Protein AF-A0A0F7QGP7-F1 (afdb_monomer)

Foldseek 3Di:
DVLVPPDDVPDPDDPPPPPVVVVVVVVVVVDQQLLCLLPPPQVVHDPLCVVVSLVLLLLLLLLLVVVVVPVPDDDDPLVCSNVPCVSVVGSSVSSVSSVVCVVPDDPVSVVVSCVSCVPPPCVVCVVVSDPPPVDPDPDDDPQAWDWDADPVGNVDIDIDHRDDDPPDD

Radius of gyration: 26.66 Å; Cα contacts (8 Å, |Δi|>4): 113; chains: 1; bounding box: 70×58×60 Å

Structure (mmCIF, N/CA/C/O backbone):
data_AF-A0A0F7QGP7-F1
#
_entry.id   AF-A0A0F7QGP7-F1
#
loop_
_atom_site.group_PDB
_atom_site.id
_atom_site.type_symbol
_atom_site.label_atom_id
_atom_site.label_alt_id
_atom_site.label_comp_id
_atom_site.label_asym_id
_atom_site.label_entity_id
_atom_site.label_seq_id
_atom_site.pdbx_PDB_ins_code
_atom_site.Cartn_x
_atom_site.Cartn_y
_atom_site.Cartn_z
_atom_site.occupancy
_atom_site.B_iso_or_equiv
_atom_site.auth_seq_id
_atom_site.auth_comp_id
_atom_site.auth_asym_id
_atom_site.auth_atom_id
_atom_site.pdbx_PDB_model_num
ATOM 1 N N . GLN A 1 1 ? -8.821 0.503 -25.233 1.00 53.31 1 GLN A N 1
ATOM 2 C CA . GLN A 1 1 ? -9.400 -0.781 -24.775 1.00 53.31 1 GLN A CA 1
ATOM 3 C C . GLN A 1 1 ? -9.643 -1.711 -25.966 1.00 53.31 1 GLN A C 1
ATOM 5 O O . GLN A 1 1 ? -10.784 -1.972 -26.317 1.00 53.31 1 GLN A O 1
ATOM 10 N N . ARG A 1 2 ? -8.579 -2.188 -26.624 1.00 57.19 2 ARG A N 1
ATOM 11 C CA . ARG A 1 2 ? -8.707 -3.121 -27.760 1.00 57.19 2 ARG A CA 1
ATOM 12 C C . ARG A 1 2 ? -8.586 -4.579 -27.298 1.00 57.19 2 ARG A C 1
ATOM 14 O O . ARG A 1 2 ? -9.354 -5.410 -27.751 1.00 57.19 2 ARG A O 1
ATOM 21 N N . LEU A 1 3 ? -7.728 -4.838 -26.306 1.00 57.22 3 LEU A N 1
ATOM 22 C CA . LEU A 1 3 ? -7.443 -6.176 -25.768 1.00 57.22 3 LEU A CA 1
ATOM 23 C C . LEU A 1 3 ? -8.621 -6.845 -25.035 1.00 57.22 3 LEU A C 1
ATOM 25 O O . LEU A 1 3 ? -8.788 -8.056 -25.127 1.00 57.22 3 LEU A O 1
ATOM 29 N N . LEU A 1 4 ? -9.483 -6.073 -24.359 1.00 58.69 4 LEU A N 1
ATOM 30 C CA . LEU A 1 4 ? -10.668 -6.615 -23.667 1.00 58.69 4 LEU A CA 1
ATOM 31 C C . LEU A 1 4 ? -11.748 -7.138 -24.631 1.00 58.69 4 LEU A C 1
ATOM 33 O O . LEU A 1 4 ? -12.603 -7.914 -24.219 1.00 58.69 4 LEU A O 1
ATOM 37 N N . ALA A 1 5 ? -11.716 -6.713 -25.897 1.00 64.44 5 ALA A N 1
ATOM 38 C CA . ALA A 1 5 ? -12.677 -7.112 -26.923 1.00 64.44 5 ALA A CA 1
ATOM 39 C C . ALA A 1 5 ? -12.167 -8.262 -27.812 1.00 64.44 5 ALA A C 1
ATOM 41 O O . ALA A 1 5 ? -12.889 -8.712 -28.697 1.00 64.44 5 ALA A O 1
ATOM 42 N N . THR A 1 6 ? -10.929 -8.721 -27.604 1.00 67.31 6 THR A N 1
ATOM 43 C CA . THR A 1 6 ? -10.290 -9.738 -28.452 1.00 67.31 6 THR A CA 1
ATOM 44 C C . THR A 1 6 ? -10.703 -11.164 -28.073 1.00 67.31 6 THR A C 1
ATOM 46 O O . THR A 1 6 ? -10.565 -12.073 -28.890 1.00 67.31 6 THR A O 1
ATOM 49 N N . ASN A 1 7 ? -11.227 -11.386 -26.860 1.00 67.31 7 ASN A N 1
ATOM 50 C CA . ASN A 1 7 ? -11.693 -12.714 -26.458 1.00 67.31 7 ASN A CA 1
ATOM 51 C C . ASN A 1 7 ? -13.061 -13.034 -27.085 1.00 67.31 7 ASN A C 1
ATOM 53 O O . ASN A 1 7 ? -13.907 -12.155 -27.270 1.00 67.31 7 ASN A O 1
ATOM 57 N N . ARG A 1 8 ? -13.291 -14.312 -27.397 1.00 72.00 8 ARG A N 1
ATOM 58 C CA . ARG A 1 8 ? -14.596 -14.792 -27.854 1.00 72.00 8 ARG A CA 1
ATOM 59 C C . ARG A 1 8 ? -15.624 -14.592 -26.731 1.00 72.00 8 ARG A C 1
ATOM 61 O O . ARG A 1 8 ? -15.294 -14.800 -25.561 1.00 72.00 8 ARG A O 1
ATOM 68 N N . PRO A 1 9 ? -16.880 -14.241 -27.050 1.00 73.06 9 PRO A N 1
ATOM 69 C CA . PRO A 1 9 ? -17.942 -14.188 -26.050 1.00 73.06 9 PRO A CA 1
ATOM 70 C C . PRO A 1 9 ? -18.030 -15.517 -25.282 1.00 73.06 9 PRO A C 1
ATOM 72 O O . PRO A 1 9 ? -18.176 -16.571 -25.897 1.00 73.06 9 PRO A O 1
ATOM 75 N N . GLY A 1 10 ? -17.919 -15.472 -23.951 1.00 74.81 10 GLY A N 1
ATOM 76 C CA . GLY A 1 10 ? -17.936 -16.664 -23.089 1.00 74.81 10 GLY A CA 1
ATOM 77 C C . GLY A 1 10 ? -16.572 -17.326 -22.836 1.00 74.81 10 GLY A C 1
ATOM 78 O O . GLY A 1 10 ? -16.512 -18.293 -22.080 1.00 74.81 10 GLY A O 1
ATOM 79 N N . GLY A 1 11 ? -15.482 -16.809 -23.411 1.00 67.31 11 GLY A N 1
ATOM 80 C CA . GLY A 1 11 ? -14.113 -17.232 -23.108 1.00 67.31 11 GLY A CA 1
ATOM 81 C C . GLY A 1 11 ? -13.508 -16.428 -21.954 1.00 67.31 11 GLY A C 1
ATOM 82 O O . GLY A 1 11 ? -13.434 -15.203 -22.017 1.00 67.31 11 GLY A O 1
ATOM 83 N N . LEU A 1 12 ? -13.073 -17.116 -20.893 1.00 63.31 12 LE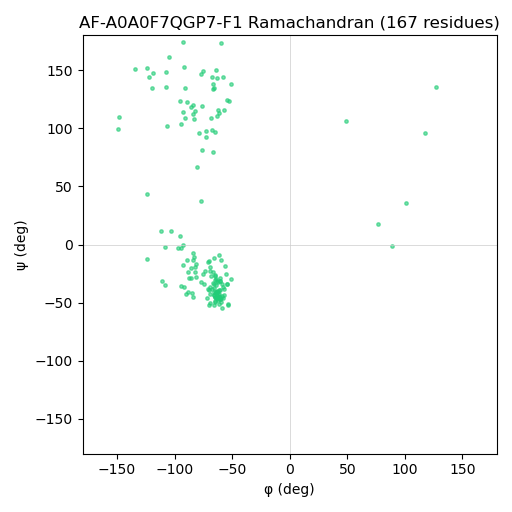U A N 1
ATOM 84 C CA . LEU A 1 12 ? -12.351 -16.515 -19.756 1.00 63.31 12 LEU A CA 1
ATOM 85 C C . LEU A 1 12 ? -10.837 -16.445 -19.988 1.00 63.31 12 LEU A C 1
ATOM 87 O O . LEU A 1 12 ? -10.172 -15.553 -19.465 1.00 63.31 12 LEU A O 1
ATOM 91 N N . PHE A 1 13 ? -10.300 -17.373 -20.778 1.00 64.69 13 PHE A N 1
ATOM 92 C CA . PHE A 1 13 ? -8.875 -17.490 -21.069 1.00 64.69 13 PHE A CA 1
ATOM 93 C C . PHE A 1 13 ? -8.640 -17.322 -22.565 1.00 64.69 13 PHE A C 1
ATOM 95 O O . PHE A 1 13 ? -9.499 -17.670 -23.375 1.00 64.69 13 PHE A O 1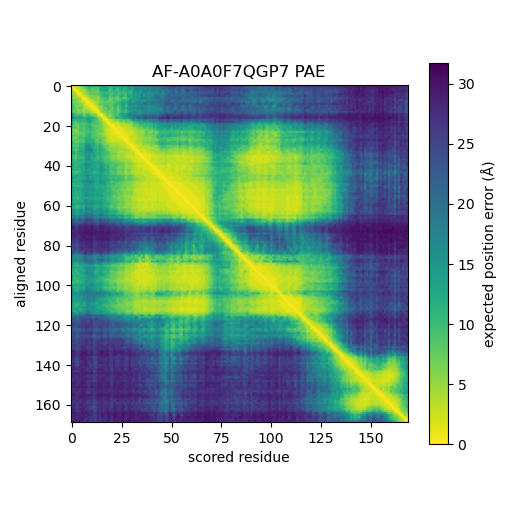
ATOM 102 N N . PHE A 1 14 ? -7.495 -16.757 -22.928 1.00 66.06 14 PHE A N 1
ATOM 103 C CA . PHE A 1 14 ? -7.087 -16.657 -24.320 1.00 66.06 14 PHE A CA 1
ATOM 104 C C . PHE A 1 14 ? -6.406 -17.969 -24.734 1.00 66.06 14 PHE A C 1
ATOM 106 O O . PHE A 1 14 ? -5.425 -18.386 -24.118 1.00 66.06 14 PHE A O 1
ATOM 113 N N . GLU A 1 15 ? -6.945 -18.658 -25.739 1.00 61.06 15 GLU A N 1
ATOM 114 C CA . GLU A 1 15 ? -6.361 -19.900 -26.255 1.00 61.06 15 GLU A CA 1
ATOM 115 C C . GLU A 1 15 ? -5.256 -19.582 -27.281 1.00 61.06 15 GLU A C 1
ATOM 117 O O . GLU A 1 15 ? -5.549 -19.102 -28.374 1.00 61.06 15 GLU A O 1
ATOM 122 N N . GLY A 1 16 ? -3.993 -19.885 -26.938 1.00 64.19 16 GLY A N 1
ATOM 123 C CA . GLY A 1 16 ? -2.858 -19.917 -27.883 1.00 64.19 16 GLY A CA 1
ATOM 124 C C . GLY A 1 16 ? -1.916 -18.702 -27.901 1.00 64.19 16 GLY A C 1
ATOM 125 O O . GLY A 1 16 ? -1.442 -18.331 -28.971 1.00 64.19 16 GLY A O 1
ATOM 126 N N . ASP A 1 17 ? -1.643 -18.070 -26.754 1.00 62.09 17 ASP A N 1
ATOM 127 C CA . ASP A 1 17 ? -1.470 -16.617 -26.747 1.00 62.09 17 ASP A CA 1
ATOM 128 C C . ASP A 1 17 ? -0.158 -16.026 -26.191 1.00 62.09 17 ASP A C 1
ATOM 130 O O . ASP A 1 17 ? -0.162 -15.028 -25.472 1.00 62.09 17 ASP A O 1
ATOM 134 N N . GLU A 1 18 ? 1.004 -16.593 -26.528 1.00 62.84 18 GLU A N 1
ATOM 135 C CA . GLU A 1 18 ? 2.286 -15.946 -26.175 1.00 62.84 18 GLU A CA 1
ATOM 136 C C . GLU A 1 18 ? 2.425 -14.546 -26.815 1.00 62.84 18 GLU A C 1
ATOM 138 O O . GLU A 1 18 ? 3.009 -13.635 -26.223 1.00 62.84 18 GLU A O 1
ATOM 143 N N . GLY A 1 19 ? 1.828 -14.351 -27.998 1.00 69.94 19 GLY A N 1
ATOM 144 C CA . GLY A 1 19 ? 1.827 -13.089 -28.738 1.00 69.94 19 GLY A CA 1
ATOM 145 C C . GLY A 1 19 ? 0.998 -11.976 -28.087 1.00 69.94 19 GLY A C 1
ATOM 146 O O . GLY A 1 19 ? 1.529 -10.877 -27.899 1.00 69.94 19 GLY A O 1
ATOM 147 N N . LEU A 1 20 ? -0.266 -12.223 -27.701 1.00 72.25 20 LEU A N 1
ATOM 148 C CA . LEU A 1 20 ? -1.058 -11.184 -27.025 1.00 72.25 20 LEU A CA 1
ATOM 149 C C . LEU A 1 20 ? -0.621 -11.008 -25.571 1.00 72.25 20 LEU A C 1
ATOM 151 O O . LEU A 1 20 ? -0.764 -9.903 -25.058 1.00 72.25 20 LEU A O 1
ATOM 155 N N . ILE A 1 21 ? -0.034 -12.015 -24.907 1.00 73.19 21 ILE A N 1
ATOM 156 C CA . ILE A 1 21 ? 0.605 -11.805 -23.596 1.00 73.19 21 ILE A CA 1
ATOM 157 C C . ILE A 1 21 ? 1.757 -10.802 -23.735 1.00 73.19 21 ILE A C 1
ATOM 159 O O . ILE A 1 21 ? 1.849 -9.867 -22.940 1.00 73.19 21 ILE A O 1
ATOM 163 N N . ALA A 1 22 ? 2.608 -10.935 -24.757 1.00 76.69 22 ALA A N 1
ATOM 164 C CA . ALA A 1 22 ? 3.683 -9.976 -25.011 1.00 76.69 22 ALA A CA 1
ATOM 165 C C . ALA A 1 22 ? 3.148 -8.576 -25.371 1.00 76.69 22 ALA A C 1
ATOM 167 O O . ALA A 1 22 ? 3.673 -7.572 -24.883 1.00 76.69 22 ALA A O 1
ATOM 168 N N . GLU A 1 23 ? 2.085 -8.489 -26.176 1.00 77.56 23 GLU A N 1
ATOM 169 C CA . GLU A 1 23 ? 1.437 -7.213 -26.509 1.00 77.56 23 GLU A CA 1
ATOM 170 C C . GLU A 1 23 ? 0.777 -6.563 -25.281 1.00 77.56 23 GLU A C 1
ATOM 172 O O . GLU A 1 23 ? 0.941 -5.361 -25.061 1.00 77.56 23 GLU A O 1
ATOM 177 N N . PHE A 1 24 ? 0.119 -7.358 -24.435 1.00 78.62 24 PHE A N 1
ATOM 178 C CA . PHE A 1 24 ? -0.467 -6.930 -23.166 1.00 78.62 24 PHE A CA 1
ATOM 179 C C . PHE A 1 24 ? 0.599 -6.441 -22.189 1.00 78.62 24 PHE A C 1
ATOM 181 O O . PHE A 1 24 ? 0.444 -5.371 -21.605 1.00 78.62 24 PHE A O 1
ATOM 188 N N . LEU A 1 25 ? 1.704 -7.177 -22.033 1.00 79.38 25 LEU A N 1
ATOM 189 C CA . LEU A 1 25 ? 2.833 -6.747 -21.206 1.00 79.38 25 LEU A CA 1
ATOM 190 C C . LEU A 1 25 ? 3.429 -5.438 -21.734 1.00 79.38 25 LEU A C 1
ATOM 192 O O . LEU A 1 25 ? 3.747 -4.548 -20.944 1.00 79.38 25 LEU A O 1
ATOM 196 N N . ARG A 1 26 ? 3.517 -5.276 -23.059 1.00 80.25 26 ARG A N 1
ATOM 197 C CA . ARG A 1 26 ? 3.978 -4.030 -23.683 1.00 80.25 26 ARG A CA 1
ATOM 198 C C . ARG A 1 26 ? 3.028 -2.865 -23.394 1.00 80.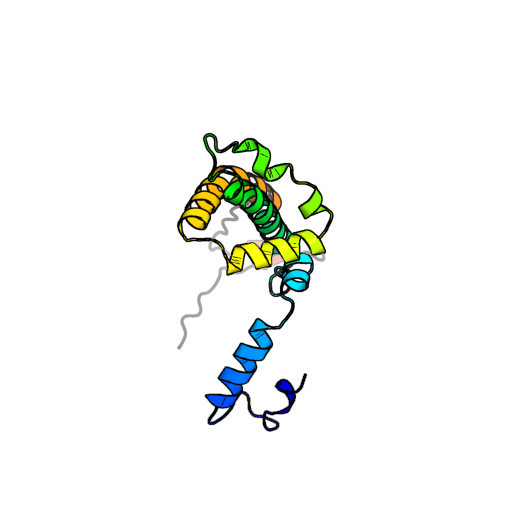25 26 ARG A C 1
ATOM 200 O O . ARG A 1 26 ? 3.496 -1.803 -22.993 1.00 80.25 26 ARG A O 1
ATOM 207 N N . GLU A 1 27 ? 1.716 -3.060 -23.539 1.00 79.25 27 GLU A N 1
ATOM 208 C CA . GLU A 1 27 ? 0.708 -2.035 -23.219 1.00 79.25 27 GLU A CA 1
ATOM 209 C C . GLU A 1 27 ? 0.712 -1.706 -21.712 1.00 79.25 27 GLU A C 1
ATOM 211 O O . GLU A 1 27 ? 0.704 -0.533 -21.331 1.00 79.25 27 GLU A O 1
ATOM 216 N N . TYR A 1 28 ? 0.847 -2.718 -20.849 1.00 78.62 28 TYR A N 1
ATOM 217 C CA . TYR A 1 28 ? 0.942 -2.569 -19.394 1.00 78.62 28 TYR A CA 1
ATOM 218 C C . TYR A 1 28 ? 2.164 -1.750 -18.953 1.00 78.62 28 TYR A C 1
ATOM 220 O O . TYR A 1 28 ? 2.069 -0.944 -18.025 1.00 78.62 28 TYR A O 1
ATOM 228 N N . VAL A 1 29 ? 3.316 -1.926 -19.609 1.00 76.56 29 VAL A N 1
ATOM 229 C CA . VAL A 1 29 ? 4.523 -1.131 -19.327 1.00 76.56 29 VAL A CA 1
ATOM 230 C C . VAL A 1 29 ? 4.318 0.342 -19.690 1.00 76.56 29 VAL A C 1
ATOM 232 O O . VAL A 1 29 ? 4.828 1.202 -18.980 1.00 76.56 29 VAL A O 1
ATOM 235 N N . THR A 1 30 ? 3.539 0.638 -20.736 1.00 78.38 30 THR A N 1
ATOM 236 C CA . THR A 1 30 ? 3.249 2.018 -21.175 1.00 78.38 30 THR A CA 1
ATOM 237 C C . THR A 1 30 ? 2.110 2.701 -20.418 1.00 78.38 30 THR A C 1
ATOM 239 O O . THR A 1 30 ? 1.898 3.904 -20.579 1.00 78.38 30 THR A O 1
ATOM 242 N N . LEU A 1 31 ? 1.354 1.955 -19.609 1.00 80.88 31 LEU A N 1
ATOM 243 C CA . LEU A 1 31 ? 0.254 2.507 -18.831 1.00 80.88 31 LEU A CA 1
ATOM 244 C C . LEU A 1 31 ? 0.801 3.462 -17.765 1.00 80.88 31 LEU A C 1
ATOM 246 O O . LEU A 1 31 ? 1.734 3.119 -17.050 1.00 80.88 31 LEU A O 1
ATOM 250 N N . HIS A 1 32 ? 0.193 4.638 -17.619 1.00 78.81 32 HIS A N 1
ATOM 251 C CA . HIS A 1 32 ? 0.600 5.605 -16.604 1.00 78.81 32 HIS A CA 1
ATOM 252 C C . HIS A 1 32 ? 0.167 5.135 -15.204 1.00 78.81 32 HIS A C 1
ATOM 254 O O . HIS A 1 32 ? -0.988 5.317 -14.802 1.00 78.81 32 HIS A O 1
ATOM 260 N N . LYS A 1 33 ? 1.083 4.508 -14.457 1.00 83.94 33 LYS A N 1
ATOM 261 C CA . LYS A 1 33 ? 0.774 3.877 -13.161 1.00 83.94 33 LYS A CA 1
ATOM 262 C C . LYS A 1 33 ? 0.760 4.895 -12.025 1.00 83.94 33 LYS A C 1
ATOM 264 O O . LYS A 1 33 ? 0.065 4.682 -11.031 1.00 83.94 33 LYS A O 1
ATOM 269 N N . GLY A 1 34 ? 1.452 6.024 -12.188 1.00 82.88 34 GLY A N 1
ATOM 270 C CA . GLY A 1 34 ? 1.520 7.084 -11.188 1.00 82.88 34 GLY A CA 1
ATOM 271 C C . GLY A 1 34 ? 0.147 7.579 -10.732 1.00 82.88 34 GLY A C 1
ATOM 272 O O . GLY A 1 34 ? -0.150 7.536 -9.545 1.00 82.88 34 GLY A O 1
ATOM 273 N N . CYS A 1 35 ? -0.750 7.932 -11.656 1.00 83.06 35 CYS A N 1
ATOM 274 C CA . CYS A 1 35 ? -2.111 8.389 -11.313 1.00 83.06 35 CYS A CA 1
ATOM 275 C C . CYS A 1 35 ? -2.884 7.344 -10.477 1.00 83.06 35 CYS A C 1
ATOM 277 O O . CYS A 1 35 ? -3.565 7.676 -9.500 1.00 83.06 35 CYS A O 1
ATOM 279 N N . PHE A 1 36 ? -2.711 6.058 -10.803 1.00 86.44 36 PHE A N 1
ATOM 280 C CA . PHE A 1 36 ? -3.328 4.961 -10.065 1.00 86.44 36 PHE A CA 1
ATOM 281 C C . PHE A 1 36 ? -2.790 4.853 -8.630 1.00 86.44 36 PHE A C 1
ATOM 283 O O . PHE A 1 36 ? -3.578 4.860 -7.682 1.00 86.44 36 PHE A O 1
ATOM 290 N N . TYR A 1 37 ? -1.467 4.806 -8.446 1.00 87.06 37 TYR A N 1
ATOM 291 C CA . TYR A 1 37 ? -0.851 4.735 -7.113 1.00 87.06 37 TYR A CA 1
ATOM 292 C C . TYR A 1 37 ? -1.017 6.035 -6.310 1.00 87.06 37 TYR A C 1
ATOM 294 O O . TYR A 1 37 ? -1.011 6.023 -5.079 1.00 87.06 37 TYR A O 1
ATOM 302 N N . GLY A 1 38 ? -1.237 7.149 -7.004 1.00 86.12 38 GLY A N 1
ATOM 303 C CA . GLY A 1 38 ? -1.549 8.446 -6.432 1.00 86.12 38 GLY A CA 1
ATOM 304 C C . GLY A 1 38 ? -2.941 8.512 -5.815 1.00 86.12 38 GLY A C 1
ATOM 305 O O . GLY A 1 38 ? -3.076 8.904 -4.658 1.00 86.12 38 GLY A O 1
ATOM 306 N N . ARG A 1 39 ? -3.989 8.125 -6.552 1.00 86.19 39 ARG A N 1
ATOM 307 C CA . ARG A 1 39 ? -5.393 8.334 -6.131 1.00 86.19 39 ARG A CA 1
ATOM 308 C C . ARG A 1 39 ? -6.132 7.067 -5.719 1.00 86.19 39 ARG A C 1
ATOM 310 O O . ARG A 1 39 ? -6.984 7.113 -4.835 1.00 86.19 39 ARG A O 1
ATOM 317 N N . CYS A 1 40 ? -5.837 5.951 -6.374 1.00 86.12 40 CYS A N 1
ATOM 318 C CA . CYS A 1 40 ? -6.646 4.731 -6.330 1.00 86.12 40 CYS A CA 1
ATOM 319 C C . CYS A 1 40 ? -5.955 3.573 -5.608 1.00 86.12 40 CYS A C 1
ATOM 321 O O . CYS A 1 40 ? -6.429 2.435 -5.667 1.00 86.12 40 CYS A O 1
ATOM 323 N N . LEU A 1 41 ? -4.848 3.837 -4.915 1.00 86.81 41 LEU A N 1
ATOM 324 C CA . LEU A 1 41 ? -4.141 2.807 -4.176 1.00 86.81 41 LEU A CA 1
ATOM 325 C C . LEU A 1 41 ? -5.081 2.086 -3.199 1.00 86.81 41 LEU A C 1
ATOM 327 O O . LEU A 1 41 ? -5.721 2.694 -2.341 1.00 86.81 41 LEU A O 1
ATOM 331 N N . GLY A 1 42 ? -5.140 0.763 -3.341 1.00 85.25 42 GLY A N 1
ATOM 332 C CA . GLY A 1 42 ? -5.941 -0.096 -2.481 1.00 85.25 42 GLY A CA 1
ATOM 333 C C . GLY A 1 42 ? -7.444 -0.082 -2.767 1.00 85.25 42 GLY A C 1
ATOM 334 O O . GLY A 1 42 ? -8.214 -0.520 -1.915 1.00 85.25 42 GLY A O 1
ATOM 335 N N . PHE A 1 43 ? -7.882 0.381 -3.948 1.00 87.69 43 PHE A N 1
ATOM 336 C CA . PHE A 1 43 ? -9.301 0.363 -4.342 1.00 87.69 43 PHE A CA 1
ATOM 337 C C . PHE A 1 43 ? -9.936 -1.035 -4.246 1.00 87.69 43 PHE A C 1
ATOM 339 O O . PHE A 1 43 ? -11.105 -1.145 -3.882 1.00 87.69 43 PHE A O 1
ATOM 346 N N . GLN A 1 44 ? -9.146 -2.077 -4.525 1.00 87.00 44 GLN A N 1
ATOM 347 C CA . GLN A 1 44 ? -9.543 -3.486 -4.485 1.00 87.00 44 GLN A CA 1
ATOM 348 C C . GLN A 1 44 ? -9.797 -4.024 -3.070 1.00 87.00 44 GLN A C 1
ATOM 350 O O . GLN A 1 44 ? -10.351 -5.107 -2.917 1.00 87.00 44 GLN A O 1
ATOM 355 N N . PHE A 1 45 ? -9.375 -3.293 -2.036 1.00 85.31 45 PHE A N 1
ATOM 356 C CA . PHE A 1 45 ? -9.526 -3.707 -0.649 1.00 85.31 45 PHE A CA 1
ATOM 357 C C . PHE A 1 45 ? -10.640 -2.935 0.066 1.00 85.31 45 PHE A C 1
ATOM 359 O O . PHE A 1 45 ? -11.048 -1.838 -0.341 1.00 85.31 45 PHE A O 1
ATOM 366 N N . THR A 1 46 ? -11.090 -3.502 1.188 1.00 83.94 46 THR A N 1
ATOM 367 C CA . THR A 1 46 ? -12.060 -2.890 2.101 1.00 83.94 46 THR A CA 1
ATOM 368 C C . THR A 1 46 ? -11.625 -1.470 2.485 1.00 83.94 46 THR A C 1
ATOM 370 O O . THR A 1 46 ? -10.450 -1.261 2.792 1.00 83.94 46 THR A O 1
ATOM 373 N N . PRO A 1 47 ? -12.535 -0.480 2.546 1.00 82.56 47 PRO A N 1
ATOM 374 C CA . PRO A 1 47 ? -12.179 0.904 2.870 1.00 82.56 47 PRO A CA 1
ATOM 375 C C . PRO A 1 47 ? -11.330 1.079 4.139 1.00 82.56 47 PRO A C 1
ATOM 377 O O . PRO A 1 47 ? -10.491 1.973 4.182 1.00 82.56 47 PRO A O 1
ATOM 380 N N . ALA A 1 48 ? -11.483 0.190 5.126 1.00 80.12 48 ALA A N 1
ATOM 381 C CA . ALA A 1 48 ? -10.740 0.207 6.386 1.00 80.12 48 ALA A CA 1
ATOM 382 C C . ALA A 1 48 ? -9.209 0.082 6.236 1.00 80.12 48 ALA A C 1
ATOM 384 O O . ALA A 1 48 ? -8.483 0.628 7.062 1.00 80.12 48 ALA A O 1
ATOM 385 N N . ILE A 1 49 ? -8.697 -0.589 5.194 1.00 81.94 49 ILE A N 1
ATOM 386 C CA . ILE A 1 49 ? -7.241 -0.734 4.988 1.00 81.94 49 ILE A CA 1
ATOM 387 C C . ILE A 1 49 ? -6.638 0.411 4.163 1.00 81.94 49 ILE A C 1
ATOM 389 O O . ILE A 1 49 ? -5.420 0.569 4.100 1.00 81.94 49 ILE A O 1
ATOM 393 N N . ARG A 1 50 ? -7.465 1.236 3.512 1.00 84.62 50 ARG A N 1
ATOM 394 C CA . ARG A 1 50 ? -6.978 2.306 2.628 1.00 84.62 50 ARG A CA 1
ATOM 395 C C . ARG A 1 50 ? -6.113 3.341 3.359 1.00 84.62 50 ARG A C 1
ATOM 397 O O . ARG A 1 50 ? -5.058 3.659 2.814 1.00 84.62 50 ARG A O 1
ATOM 404 N N . PRO A 1 51 ? -6.461 3.810 4.577 1.00 81.06 51 PRO A N 1
ATOM 405 C CA . PRO A 1 51 ? -5.593 4.711 5.337 1.00 81.06 51 PRO A CA 1
ATOM 406 C C . PRO A 1 51 ? -4.212 4.102 5.606 1.00 81.06 51 PRO A C 1
ATOM 408 O O . PRO A 1 51 ? -3.203 4.793 5.517 1.00 81.06 51 PRO A O 1
ATOM 411 N N . PHE A 1 52 ? -4.154 2.790 5.851 1.00 80.38 52 PHE A N 1
ATOM 412 C CA . PHE A 1 52 ? -2.898 2.078 6.069 1.00 80.38 52 PHE A CA 1
ATOM 413 C C . PHE A 1 52 ? -2.003 2.066 4.831 1.00 80.38 52 PHE A C 1
ATOM 415 O O . PHE A 1 52 ? -0.834 2.449 4.893 1.00 80.38 52 PHE A O 1
ATOM 422 N N . LEU A 1 53 ? -2.573 1.709 3.682 1.00 84.69 53 LEU A N 1
ATOM 423 C CA . LEU A 1 53 ? -1.847 1.707 2.412 1.00 84.69 53 LEU A CA 1
ATOM 424 C C . LEU A 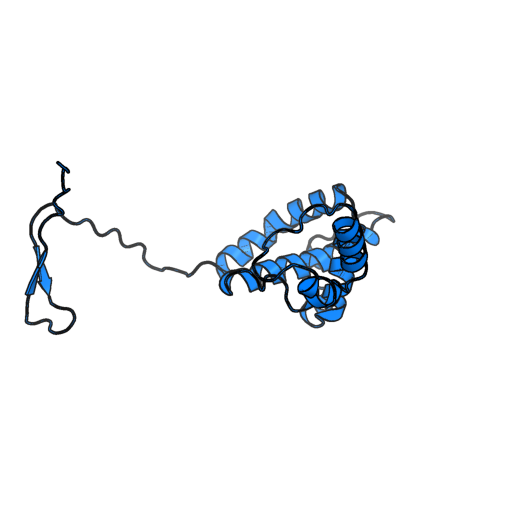1 53 ? -1.395 3.117 2.003 1.00 84.69 53 LEU A C 1
ATOM 426 O O . LEU A 1 53 ? -0.304 3.283 1.451 1.00 84.69 53 LEU A O 1
ATOM 430 N N . GLN A 1 54 ? -2.201 4.139 2.304 1.00 83.62 54 GLN A N 1
ATOM 431 C CA . GLN A 1 54 ? -1.836 5.536 2.071 1.00 83.62 54 GLN A CA 1
ATOM 432 C C . GLN A 1 54 ? -0.645 5.962 2.927 1.00 83.62 54 GLN A C 1
ATOM 434 O O . GLN A 1 54 ? 0.290 6.549 2.383 1.00 83.62 54 GLN A O 1
ATOM 439 N N . THR A 1 55 ? -0.625 5.623 4.220 1.00 80.56 55 THR A N 1
ATOM 440 C CA . THR A 1 55 ? 0.517 5.953 5.082 1.00 80.56 55 THR A CA 1
ATOM 441 C C . THR A 1 55 ? 1.793 5.262 4.620 1.00 80.56 55 THR A C 1
ATOM 443 O O . THR A 1 55 ? 2.825 5.923 4.508 1.00 80.56 55 THR A O 1
ATOM 446 N N . ILE A 1 56 ? 1.726 3.970 4.276 1.00 82.50 56 ILE A N 1
ATOM 447 C CA . ILE A 1 56 ? 2.883 3.253 3.716 1.00 82.50 56 ILE A CA 1
ATOM 448 C C . ILE A 1 56 ? 3.391 3.959 2.463 1.00 82.50 56 ILE A C 1
ATOM 450 O O . ILE A 1 56 ? 4.591 4.143 2.313 1.00 82.50 56 ILE A O 1
ATOM 454 N N . SER A 1 57 ? 2.495 4.398 1.582 1.00 85.00 57 SER A N 1
ATOM 455 C CA . SER A 1 57 ? 2.889 5.029 0.319 1.00 85.00 57 SER A CA 1
ATOM 456 C C . SER A 1 57 ? 3.496 6.411 0.500 1.00 85.00 57 SER A C 1
ATOM 458 O O . SER A 1 57 ? 4.459 6.746 -0.185 1.00 85.00 57 SER A O 1
ATOM 460 N N . ILE A 1 58 ? 2.973 7.205 1.437 1.00 82.81 58 ILE A N 1
ATOM 461 C CA . ILE A 1 58 ? 3.559 8.500 1.806 1.00 82.81 58 ILE A CA 1
ATOM 462 C C . ILE A 1 58 ? 4.943 8.289 2.430 1.00 82.81 58 ILE A C 1
ATOM 464 O O . ILE A 1 58 ? 5.892 8.970 2.039 1.00 82.81 58 ILE A O 1
ATOM 468 N N . GLY A 1 59 ? 5.075 7.328 3.350 1.00 81.19 59 GLY A N 1
ATOM 469 C CA . GLY A 1 59 ? 6.351 6.992 3.981 1.00 81.19 59 GLY A CA 1
ATOM 470 C C . GLY A 1 59 ? 7.373 6.467 2.974 1.00 81.19 59 GLY A C 1
ATOM 471 O O . GLY A 1 59 ? 8.530 6.874 3.003 1.00 81.19 59 GLY A O 1
ATOM 472 N N . LEU A 1 60 ? 6.937 5.623 2.036 1.00 84.12 60 LEU A N 1
ATOM 473 C CA . LEU A 1 60 ? 7.772 5.063 0.975 1.00 84.12 60 LEU A CA 1
ATOM 474 C C . LEU A 1 60 ? 8.333 6.156 0.071 1.00 84.12 60 LEU A C 1
ATOM 476 O O . LEU A 1 60 ? 9.541 6.212 -0.152 1.00 84.12 60 L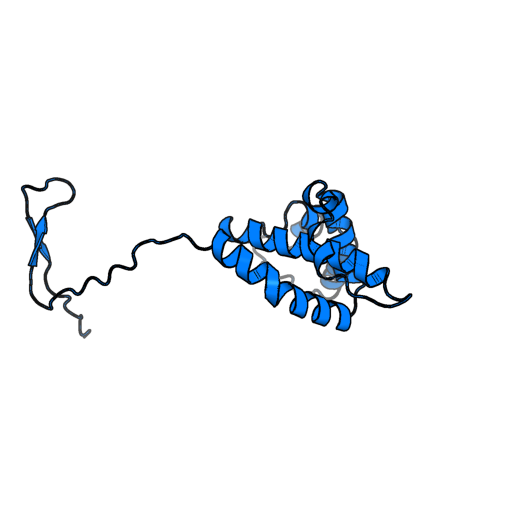EU A O 1
ATOM 480 N N . VAL A 1 61 ? 7.459 7.030 -0.430 1.00 84.94 61 VAL A N 1
ATOM 481 C CA . VAL A 1 61 ? 7.856 8.125 -1.318 1.00 84.94 61 VAL A CA 1
ATOM 482 C C . VAL A 1 61 ? 8.769 9.120 -0.603 1.00 84.94 61 VAL A C 1
ATOM 484 O O . VAL A 1 61 ? 9.800 9.5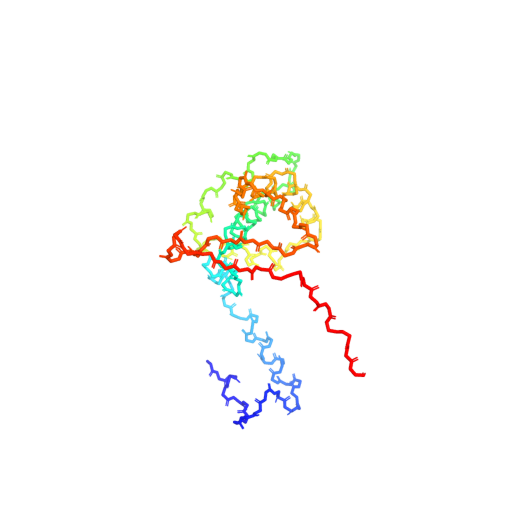07 -1.153 1.00 84.94 61 VAL A O 1
ATOM 487 N N . SER A 1 62 ? 8.456 9.454 0.650 1.00 80.06 62 SER A N 1
ATOM 488 C CA . SER A 1 62 ? 9.297 10.328 1.474 1.00 80.06 62 SER A CA 1
ATOM 489 C C . SER A 1 62 ? 10.676 9.708 1.719 1.00 80.06 62 SER A C 1
ATOM 491 O O . SER A 1 62 ? 11.694 10.350 1.473 1.00 80.06 62 SER A O 1
ATOM 493 N N . PHE A 1 63 ? 10.744 8.435 2.115 1.00 79.44 63 PHE A N 1
ATOM 494 C CA . PHE A 1 63 ? 12.011 7.732 2.337 1.00 79.44 63 PHE A CA 1
ATOM 495 C C . PHE A 1 63 ? 12.834 7.586 1.047 1.00 79.44 63 PHE A C 1
ATOM 497 O O . PHE A 1 63 ? 14.043 7.819 1.059 1.00 79.44 63 PHE A O 1
ATOM 504 N N . GLY A 1 64 ? 12.191 7.268 -0.080 1.00 79.31 64 GLY A N 1
ATOM 505 C CA . GLY A 1 64 ? 12.843 7.131 -1.387 1.00 79.31 64 GLY A CA 1
ATOM 506 C C . GLY A 1 64 ? 13.475 8.414 -1.919 1.00 79.31 64 GLY A C 1
ATOM 507 O O . GLY A 1 64 ? 14.506 8.350 -2.596 1.00 79.31 64 GLY A O 1
ATOM 508 N N . GLU A 1 65 ? 12.913 9.579 -1.594 1.00 76.38 65 GLU A N 1
ATOM 509 C CA . GLU A 1 65 ? 13.526 10.868 -1.922 1.00 76.38 65 GLU A CA 1
ATOM 510 C C . GLU A 1 65 ? 14.849 11.074 -1.166 1.00 76.38 65 GLU A C 1
ATOM 512 O O . GLU A 1 65 ? 15.851 11.488 -1.755 1.00 76.38 65 GLU A O 1
ATOM 517 N N . HIS A 1 66 ? 14.874 10.739 0.125 1.00 71.25 66 HIS A N 1
ATOM 518 C CA . HIS A 1 66 ? 16.066 10.878 0.964 1.00 71.25 66 HIS A CA 1
ATOM 519 C C . HIS A 1 66 ? 17.127 9.812 0.670 1.00 71.25 66 HIS A C 1
ATOM 521 O O . HIS A 1 66 ? 18.319 10.114 0.698 1.00 71.25 66 HIS A O 1
ATOM 527 N N . TYR A 1 67 ? 16.715 8.591 0.322 1.00 72.12 67 TYR A N 1
ATOM 528 C CA . TYR A 1 67 ? 17.632 7.495 0.007 1.00 72.12 67 TYR A CA 1
ATOM 529 C C . TYR A 1 67 ? 18.529 7.815 -1.194 1.00 72.12 67 TYR A C 1
ATOM 531 O O . TYR A 1 67 ? 19.746 7.677 -1.111 1.00 72.12 67 TYR A O 1
ATOM 539 N N . LYS A 1 68 ? 17.950 8.343 -2.281 1.00 62.31 68 LYS A N 1
ATOM 540 C CA . LYS A 1 68 ? 18.708 8.728 -3.485 1.00 62.31 68 LYS A CA 1
ATOM 541 C C . LYS A 1 68 ? 19.666 9.902 -3.232 1.00 62.31 68 LYS A C 1
ATOM 543 O O . LYS A 1 68 ? 20.637 10.080 -3.958 1.00 62.31 68 LYS A O 1
ATOM 548 N N . ARG A 1 69 ? 19.389 10.721 -2.213 1.00 60.97 69 ARG A N 1
ATOM 549 C CA . ARG A 1 69 ? 20.175 11.915 -1.872 1.00 60.97 69 ARG A CA 1
ATOM 550 C C . ARG A 1 69 ? 21.376 11.608 -0.966 1.00 60.97 69 ARG A C 1
ATOM 552 O O . ARG A 1 69 ? 22.309 12.400 -0.933 1.00 60.97 69 ARG A O 1
ATOM 559 N N . ASN A 1 70 ? 21.368 10.469 -0.270 1.00 55.59 70 ASN A N 1
ATOM 560 C CA . ASN A 1 70 ? 22.373 10.100 0.733 1.00 55.59 70 ASN A CA 1
ATOM 561 C C . ASN A 1 70 ? 23.521 9.205 0.220 1.00 55.59 70 ASN A C 1
ATOM 563 O O . ASN A 1 70 ? 24.376 8.827 1.021 1.00 55.59 70 ASN A O 1
ATOM 567 N N . GLU A 1 71 ? 23.635 8.942 -1.090 1.00 51.22 71 GLU A N 1
ATOM 568 C CA . GLU A 1 71 ? 24.873 8.373 -1.669 1.00 51.22 71 GLU A CA 1
ATOM 569 C C . GLU A 1 71 ? 26.109 9.280 -1.450 1.00 51.22 71 GLU A C 1
ATOM 571 O O . GLU A 1 71 ? 27.238 8.820 -1.587 1.00 51.22 71 GLU A O 1
ATOM 576 N N . THR A 1 72 ? 25.932 10.543 -1.034 1.00 44.09 72 THR A N 1
ATOM 577 C CA . THR A 1 72 ? 27.030 11.493 -0.761 1.00 44.09 72 THR A CA 1
ATOM 578 C C . THR A 1 72 ? 27.371 11.726 0.717 1.00 44.09 72 THR A C 1
ATOM 580 O O . THR A 1 72 ? 28.171 12.612 1.009 1.00 44.09 72 THR A O 1
ATOM 583 N N . GLY A 1 73 ? 26.860 10.924 1.657 1.00 40.12 73 GLY A N 1
ATOM 584 C CA . GLY A 1 73 ? 27.468 10.823 2.991 1.00 40.12 73 GLY A CA 1
ATOM 585 C C . GLY A 1 73 ? 26.548 11.047 4.193 1.00 40.12 73 GLY A C 1
ATOM 586 O O . GLY A 1 73 ? 25.788 12.003 4.258 1.00 40.12 73 GLY A O 1
ATOM 587 N N . LEU A 1 74 ? 26.727 10.141 5.162 1.00 46.31 74 LEU A N 1
ATOM 588 C CA . LEU A 1 74 ? 26.472 10.253 6.603 1.00 46.31 74 LEU A CA 1
ATOM 589 C C . LEU A 1 74 ? 25.113 10.809 7.062 1.00 46.31 74 LEU A C 1
ATOM 591 O O . LEU A 1 74 ? 24.895 12.010 7.161 1.00 46.31 74 LEU A O 1
ATOM 595 N N . GLY A 1 75 ? 24.279 9.888 7.553 1.00 46.72 75 GLY A N 1
ATOM 596 C CA . GLY A 1 75 ? 23.227 10.193 8.520 1.00 46.72 75 GLY A CA 1
ATOM 597 C C . GLY A 1 75 ? 21.832 9.924 7.986 1.00 46.72 75 GLY A C 1
ATOM 598 O O . GLY A 1 75 ? 21.210 10.767 7.346 1.00 46.72 75 GLY A O 1
ATOM 599 N N . VAL A 1 76 ? 21.308 8.743 8.301 1.00 50.06 76 VAL A N 1
ATOM 600 C CA . VAL A 1 76 ? 19.875 8.458 8.228 1.00 50.06 76 VAL A CA 1
ATOM 601 C C . VAL A 1 76 ? 19.187 9.349 9.264 1.00 50.06 76 VAL A C 1
ATOM 603 O O . VAL A 1 76 ? 19.158 9.028 10.450 1.00 50.06 76 VAL A O 1
ATOM 606 N N . THR A 1 77 ? 18.662 10.500 8.847 1.00 48.38 77 THR A N 1
ATOM 607 C CA . THR A 1 77 ? 17.794 11.316 9.705 1.00 48.38 77 THR A CA 1
ATOM 608 C C . THR A 1 77 ? 16.412 10.664 9.745 1.00 48.38 77 THR A C 1
ATOM 610 O O . THR A 1 77 ? 15.500 11.051 9.017 1.00 48.38 77 THR A O 1
ATOM 613 N N . ALA A 1 78 ? 16.272 9.641 10.591 1.00 47.78 78 ALA A N 1
ATOM 614 C CA . ALA A 1 78 ? 15.056 8.840 10.743 1.00 47.78 78 ALA A CA 1
ATOM 615 C C . ALA A 1 78 ? 13.796 9.678 11.059 1.00 47.78 78 ALA A C 1
ATOM 617 O O . ALA A 1 78 ? 12.701 9.297 10.669 1.00 47.78 78 ALA A O 1
ATOM 618 N N . SER A 1 79 ? 13.937 10.868 11.658 1.00 44.09 79 SER A N 1
ATOM 619 C CA . SER A 1 79 ? 12.796 11.727 12.019 1.00 44.09 79 SER A CA 1
ATOM 620 C C . SER A 1 79 ? 12.247 12.628 10.903 1.00 44.09 79 SER A C 1
ATOM 622 O O . SER A 1 79 ? 11.221 13.268 11.109 1.00 44.09 79 SER A O 1
ATOM 624 N N . SER A 1 80 ? 12.879 12.716 9.724 1.00 48.72 80 SER A N 1
ATOM 625 C CA . SER A 1 80 ? 12.338 13.520 8.599 1.00 48.72 80 SER A CA 1
ATOM 626 C C . SER A 1 80 ? 11.453 12.718 7.636 1.00 48.72 80 SER A C 1
ATOM 628 O O . SER A 1 80 ? 10.907 13.263 6.682 1.00 48.72 80 SER A O 1
ATOM 630 N N . LEU A 1 81 ? 11.264 11.420 7.887 1.00 52.53 81 LEU A N 1
ATOM 631 C CA . LEU A 1 81 ? 10.558 10.513 6.975 1.00 52.53 81 LEU A CA 1
ATOM 632 C C . LEU A 1 81 ? 9.046 10.757 6.894 1.00 52.53 81 LEU A C 1
ATOM 634 O O . LEU A 1 81 ? 8.407 10.305 5.948 1.00 52.53 81 LEU A O 1
ATOM 638 N N . PHE A 1 82 ? 8.489 11.518 7.839 1.00 51.97 82 PHE A N 1
ATOM 639 C CA . PHE A 1 82 ? 7.073 11.896 7.873 1.00 51.97 82 PHE A CA 1
ATOM 640 C C . PHE A 1 82 ? 6.796 13.369 7.547 1.00 51.97 82 PHE A C 1
ATOM 642 O O . PHE A 1 82 ? 5.634 13.769 7.498 1.00 51.97 82 PHE A O 1
ATOM 649 N N . THR A 1 83 ? 7.820 14.195 7.309 1.00 49.91 83 THR A N 1
ATOM 650 C CA . THR A 1 83 ? 7.641 15.654 7.175 1.00 49.91 83 THR A CA 1
ATOM 651 C C . THR A 1 83 ? 7.476 16.149 5.740 1.00 49.91 83 THR A C 1
ATOM 653 O O . THR A 1 83 ? 7.186 17.331 5.544 1.00 49.91 83 THR A O 1
ATOM 656 N N . SER A 1 84 ? 7.563 15.288 4.718 1.00 56.91 84 SER A N 1
ATOM 657 C CA . SER A 1 84 ? 7.309 15.699 3.329 1.00 56.91 84 SER A CA 1
ATOM 658 C C . SER A 1 84 ? 5.801 15.749 3.032 1.00 56.91 84 SER A C 1
ATOM 660 O O . SER A 1 84 ? 5.249 14.977 2.245 1.00 56.91 84 SER A O 1
ATOM 662 N N . GLY A 1 85 ? 5.108 16.692 3.684 1.00 62.09 85 GLY A N 1
ATOM 663 C CA . GLY A 1 85 ? 3.657 16.893 3.572 1.00 62.09 85 GLY A CA 1
ATOM 664 C C . GLY A 1 85 ? 3.166 17.113 2.137 1.00 62.09 85 GLY A C 1
ATOM 665 O O . GLY A 1 85 ? 2.002 16.860 1.839 1.00 62.09 85 GLY A O 1
ATOM 666 N N . ARG A 1 86 ? 4.054 17.484 1.206 1.00 67.50 86 ARG A N 1
ATOM 667 C CA . ARG A 1 86 ? 3.721 17.617 -0.219 1.00 67.50 86 ARG A CA 1
ATOM 668 C C . ARG A 1 86 ? 3.188 16.323 -0.842 1.00 67.50 86 ARG A C 1
ATOM 670 O O . ARG A 1 86 ? 2.294 16.404 -1.668 1.00 67.50 86 ARG A O 1
ATOM 677 N N . PHE A 1 87 ? 3.654 15.145 -0.415 1.00 66.38 87 PHE A N 1
ATOM 678 C CA . PHE A 1 87 ? 3.153 13.859 -0.932 1.00 66.38 87 PHE A CA 1
ATOM 679 C C . PHE A 1 87 ? 1.846 13.411 -0.265 1.00 66.38 87 PHE A C 1
ATOM 681 O O . PHE A 1 87 ? 1.139 12.545 -0.780 1.00 66.38 87 PHE A O 1
ATOM 688 N N . ALA A 1 88 ? 1.507 13.990 0.888 1.00 65.12 88 ALA A N 1
ATOM 689 C CA . ALA A 1 88 ? 0.180 13.840 1.472 1.00 65.12 88 ALA A CA 1
ATOM 690 C C . ALA A 1 88 ? -0.851 14.734 0.755 1.00 65.12 88 ALA A C 1
ATOM 692 O O . ALA A 1 88 ? -2.010 14.344 0.642 1.00 65.12 88 ALA A O 1
ATOM 693 N N . ILE A 1 89 ? -0.419 15.901 0.260 1.00 70.69 89 ILE A N 1
ATOM 694 C CA . ILE A 1 89 ? -1.274 16.927 -0.357 1.00 70.69 89 ILE A CA 1
ATOM 695 C C . ILE A 1 89 ? -1.452 16.703 -1.865 1.00 70.69 89 ILE A C 1
ATOM 697 O O . ILE A 1 89 ? -2.561 16.860 -2.371 1.00 70.69 89 ILE A O 1
ATOM 701 N N . ASP A 1 90 ? -0.389 16.329 -2.579 1.00 83.25 90 ASP A N 1
ATOM 702 C CA . ASP A 1 90 ? -0.405 16.141 -4.030 1.00 83.25 90 ASP A CA 1
ATOM 703 C C . ASP A 1 90 ? -0.367 14.643 -4.401 1.00 83.25 90 ASP A C 1
ATOM 705 O O . ASP A 1 90 ? 0.698 14.007 -4.357 1.00 83.25 90 ASP A O 1
ATOM 709 N N . PRO A 1 91 ? -1.520 14.048 -4.770 1.00 81.88 91 PRO A N 1
ATOM 710 C CA . PRO A 1 91 ? -1.584 12.646 -5.156 1.00 81.88 91 PRO A CA 1
ATOM 711 C C . PRO A 1 91 ? -0.875 12.358 -6.485 1.00 81.88 91 PRO A C 1
ATOM 713 O O . PRO A 1 91 ? -0.409 11.234 -6.656 1.00 81.88 91 PRO A O 1
ATOM 716 N N . GLU A 1 92 ? -0.760 13.323 -7.405 1.00 85.62 92 GLU A N 1
ATOM 717 C CA . GLU A 1 92 ? -0.072 13.105 -8.688 1.00 85.62 92 GLU A CA 1
ATOM 718 C C . GLU A 1 92 ? 1.434 13.006 -8.481 1.00 85.62 92 GLU A C 1
ATOM 720 O O . GLU A 1 92 ? 2.069 12.062 -8.956 1.00 85.62 92 GLU A O 1
ATOM 725 N N . LEU A 1 93 ? 1.989 13.933 -7.695 1.00 84.81 93 LEU A N 1
ATOM 726 C CA . LEU A 1 93 ? 3.401 13.917 -7.330 1.00 84.81 93 LEU A CA 1
ATOM 727 C C . LEU A 1 93 ? 3.756 12.643 -6.551 1.00 84.81 93 LEU A C 1
ATOM 729 O O . LEU A 1 93 ? 4.753 11.986 -6.857 1.00 84.81 93 LEU A O 1
ATOM 733 N N . ARG A 1 94 ? 2.917 12.258 -5.575 1.00 88.19 94 ARG A N 1
ATOM 734 C CA . ARG A 1 94 ? 3.080 10.992 -4.842 1.00 88.19 94 ARG A CA 1
ATOM 735 C C . ARG A 1 94 ? 3.067 9.803 -5.795 1.00 88.19 94 ARG A C 1
ATOM 737 O O . ARG A 1 94 ? 3.907 8.919 -5.672 1.00 88.19 94 ARG A O 1
ATOM 744 N N . GLY A 1 95 ? 2.118 9.779 -6.723 1.00 86.50 95 GLY A N 1
ATOM 745 C CA . GLY A 1 95 ? 1.962 8.715 -7.701 1.00 86.50 95 GLY A CA 1
ATOM 746 C C . GLY A 1 95 ? 3.187 8.531 -8.593 1.00 86.50 95 GLY A C 1
ATOM 747 O O . GLY A 1 95 ? 3.694 7.416 -8.720 1.00 86.50 95 GLY A O 1
ATOM 748 N N . ALA A 1 96 ? 3.686 9.624 -9.172 1.00 87.75 96 ALA A N 1
ATOM 749 C CA . ALA A 1 96 ? 4.863 9.610 -10.040 1.00 87.75 96 ALA A CA 1
ATOM 750 C C . ALA A 1 96 ? 6.122 9.119 -9.304 1.00 87.75 96 ALA A C 1
ATOM 752 O O . ALA A 1 96 ? 6.853 8.267 -9.813 1.00 87.75 96 ALA A O 1
ATOM 753 N N . GLU A 1 97 ? 6.355 9.595 -8.076 1.00 86.25 97 GLU A N 1
ATOM 754 C CA . GLU A 1 97 ? 7.492 9.131 -7.274 1.00 86.25 97 GLU A CA 1
ATOM 755 C C . GLU A 1 97 ? 7.331 7.682 -6.804 1.00 86.25 97 GLU A C 1
ATOM 757 O O . GLU A 1 97 ? 8.308 6.933 -6.787 1.00 86.25 97 GLU A O 1
ATOM 762 N N . PHE A 1 98 ? 6.111 7.253 -6.472 1.00 88.50 98 PHE A N 1
ATOM 763 C CA . PHE A 1 98 ? 5.831 5.862 -6.112 1.00 88.50 98 PHE A CA 1
ATOM 764 C C . PHE A 1 98 ? 6.171 4.923 -7.274 1.00 88.50 98 PHE A C 1
ATOM 766 O O . PHE A 1 98 ? 6.868 3.926 -7.085 1.00 88.50 98 PHE A O 1
ATOM 773 N N . GLU A 1 99 ? 5.734 5.265 -8.491 1.00 87.31 99 GLU A N 1
ATOM 774 C CA . GLU A 1 99 ? 6.068 4.512 -9.701 1.00 87.31 99 GLU A CA 1
ATOM 775 C C . GLU A 1 99 ? 7.585 4.464 -9.933 1.00 87.31 99 GLU A C 1
ATOM 777 O O . GLU A 1 99 ? 8.142 3.384 -10.152 1.00 87.31 99 GLU A O 1
ATOM 782 N N . ARG A 1 100 ? 8.269 5.608 -9.802 1.00 86.25 100 ARG A N 1
ATOM 783 C CA . ARG A 1 100 ? 9.729 5.684 -9.920 1.00 86.25 100 ARG A CA 1
ATOM 784 C C . ARG A 1 100 ? 10.424 4.781 -8.900 1.00 86.25 100 ARG A C 1
ATOM 786 O O . ARG A 1 100 ? 11.375 4.093 -9.262 1.00 86.25 100 ARG A O 1
ATOM 793 N N . ILE A 1 101 ? 9.984 4.780 -7.645 1.00 85.31 101 ILE A N 1
ATOM 794 C CA . ILE A 1 101 ? 10.590 3.979 -6.573 1.00 85.31 101 ILE A CA 1
ATOM 795 C C . ILE A 1 101 ? 10.428 2.485 -6.845 1.00 85.31 101 ILE A C 1
ATOM 797 O O . ILE A 1 101 ? 11.416 1.752 -6.826 1.00 85.31 101 ILE A O 1
ATOM 801 N N . ILE A 1 102 ? 9.206 2.052 -7.156 1.00 83.56 102 ILE A N 1
ATOM 802 C CA . ILE A 1 102 ? 8.885 0.640 -7.402 1.00 83.56 102 ILE A CA 1
ATOM 803 C C . ILE A 1 102 ? 9.648 0.088 -8.612 1.00 83.56 102 ILE A C 1
ATOM 805 O O . ILE A 1 102 ? 10.001 -1.088 -8.620 1.00 83.56 102 ILE A O 1
ATOM 809 N N . GLN A 1 103 ? 9.919 0.919 -9.622 1.00 82.00 103 GLN A N 1
ATOM 810 C CA . GLN A 1 103 ? 10.606 0.490 -10.843 1.00 82.00 103 GLN A CA 1
ATOM 811 C C . GLN A 1 103 ? 12.139 0.571 -10.774 1.00 82.00 103 GLN A C 1
ATOM 813 O O . GLN A 1 103 ? 12.797 -0.127 -11.539 1.00 82.00 103 GLN A O 1
ATOM 818 N N . ASN A 1 104 ? 12.717 1.414 -9.907 1.00 80.38 104 ASN A N 1
ATOM 819 C CA . ASN A 1 104 ? 14.146 1.756 -9.984 1.00 80.38 104 ASN A CA 1
ATOM 820 C C . ASN A 1 104 ? 14.963 1.483 -8.710 1.00 80.38 104 ASN A C 1
ATOM 822 O O . ASN A 1 104 ? 16.187 1.582 -8.779 1.00 80.38 104 ASN A O 1
ATOM 826 N N . LEU A 1 105 ? 14.346 1.210 -7.553 1.00 81.88 105 LEU A N 1
ATOM 827 C CA . LEU A 1 105 ? 15.097 1.017 -6.302 1.00 81.88 105 LEU A CA 1
ATOM 828 C C . LEU A 1 105 ? 15.465 -0.443 -6.025 1.00 81.88 105 LEU A C 1
ATOM 830 O O . LEU A 1 105 ? 14.807 -1.380 -6.474 1.00 81.88 105 LEU A O 1
ATOM 834 N N . ASP A 1 106 ? 16.556 -0.616 -5.280 1.00 83.31 106 ASP A N 1
ATOM 835 C CA . ASP A 1 106 ? 17.230 -1.891 -5.067 1.00 83.31 106 ASP A CA 1
ATOM 836 C C . ASP A 1 106 ? 16.750 -2.639 -3.810 1.00 83.31 106 ASP A C 1
ATOM 838 O O . ASP A 1 106 ? 15.960 -2.149 -3.003 1.00 83.31 106 ASP A O 1
ATOM 842 N N . VAL A 1 107 ? 17.236 -3.868 -3.615 1.00 85.06 107 VAL A N 1
ATOM 843 C CA . VAL A 1 107 ? 16.845 -4.692 -2.456 1.00 85.06 107 VAL A CA 1
ATOM 844 C C . VAL A 1 107 ? 17.280 -4.078 -1.117 1.00 85.06 107 VAL A C 1
ATOM 846 O O . VAL A 1 107 ? 16.614 -4.289 -0.102 1.00 85.06 107 VAL A O 1
ATOM 849 N N . HIS A 1 108 ? 18.379 -3.314 -1.092 1.00 83.88 108 HIS A N 1
ATOM 850 C CA . HIS A 1 108 ? 18.876 -2.674 0.128 1.00 83.88 108 HIS A CA 1
ATOM 851 C C . HIS A 1 108 ? 17.955 -1.545 0.572 1.00 83.88 108 HIS A C 1
ATOM 853 O O . HIS A 1 108 ? 17.659 -1.449 1.765 1.00 83.88 108 HIS A O 1
ATOM 859 N N . PHE A 1 109 ? 17.429 -0.769 -0.379 1.00 84.88 109 PHE A N 1
ATOM 860 C CA . PHE A 1 109 ? 16.390 0.212 -0.110 1.00 84.88 109 PHE A CA 1
ATOM 861 C C . PHE A 1 109 ? 15.195 -0.418 0.606 1.00 84.88 109 PHE A C 1
ATOM 863 O O . PHE A 1 109 ? 14.798 0.054 1.669 1.00 84.88 109 PHE A O 1
ATOM 870 N N . TRP A 1 110 ? 14.649 -1.511 0.060 1.00 84.88 110 TRP A N 1
ATOM 871 C CA . TRP A 1 110 ? 13.474 -2.171 0.634 1.00 84.88 110 TRP A CA 1
ATOM 872 C C . TRP A 1 110 ? 13.735 -2.710 2.036 1.00 84.88 110 TRP A C 1
ATOM 874 O O . TRP A 1 110 ? 12.891 -2.555 2.916 1.00 84.88 110 TRP A O 1
ATOM 884 N N . LYS A 1 111 ? 14.917 -3.291 2.268 1.00 84.56 111 LYS A N 1
ATOM 885 C CA . LYS A 1 111 ? 15.331 -3.725 3.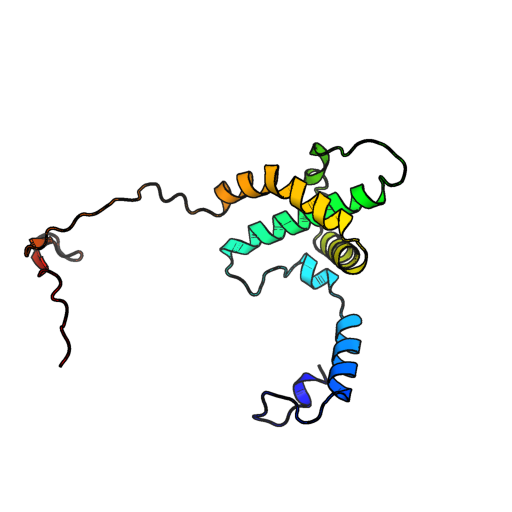609 1.00 84.56 111 LYS A CA 1
ATOM 886 C C . LYS A 1 111 ? 15.392 -2.550 4.584 1.00 84.56 111 LYS A C 1
ATOM 888 O O . LYS A 1 111 ? 14.864 -2.655 5.686 1.00 84.56 111 LYS A O 1
ATOM 893 N N . ALA A 1 112 ? 16.006 -1.438 4.182 1.00 82.44 112 ALA A N 1
ATOM 894 C CA . ALA A 1 112 ? 16.132 -0.254 5.026 1.00 82.44 112 ALA A CA 1
ATOM 895 C C . ALA A 1 112 ? 14.769 0.392 5.320 1.00 82.44 112 ALA A C 1
ATOM 897 O O . ALA A 1 112 ? 14.485 0.726 6.468 1.00 82.44 112 ALA A O 1
ATOM 898 N N . PHE A 1 113 ? 13.914 0.514 4.303 1.00 83.12 113 PHE A N 1
ATOM 899 C CA . PHE A 1 113 ? 12.564 1.052 4.434 1.00 83.12 113 PHE A CA 1
ATOM 900 C C . PHE A 1 113 ? 11.730 0.232 5.421 1.00 83.12 113 PHE A C 1
ATOM 902 O O . PHE A 1 113 ? 11.225 0.784 6.399 1.00 83.12 113 PHE A O 1
ATOM 909 N N . TRP A 1 114 ? 11.6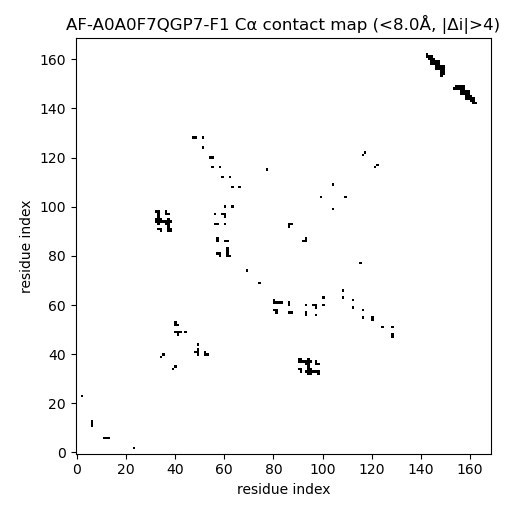33 -1.085 5.208 1.00 80.94 114 TRP A N 1
ATOM 910 C CA . TRP A 1 114 ? 10.806 -1.944 6.054 1.00 80.94 114 TRP A CA 1
ATOM 911 C C . TRP A 1 114 ? 11.302 -1.981 7.498 1.00 80.94 114 TRP A C 1
ATOM 913 O O . TRP A 1 114 ? 10.486 -1.831 8.404 1.00 80.94 114 TRP A O 1
ATOM 923 N N . ASN A 1 115 ? 12.622 -2.021 7.708 1.00 79.50 115 ASN A N 1
ATOM 924 C CA . ASN A 1 115 ? 13.229 -1.970 9.041 1.00 79.50 115 ASN A CA 1
ATOM 925 C C . ASN A 1 115 ? 12.900 -0.672 9.811 1.00 79.50 115 ASN A C 1
ATOM 927 O O . ASN A 1 115 ? 12.797 -0.687 11.033 1.00 79.50 115 ASN A O 1
ATOM 931 N N . ILE A 1 116 ? 12.717 0.456 9.113 1.00 69.06 116 ILE A N 1
ATOM 932 C CA . ILE A 1 116 ? 12.341 1.734 9.739 1.00 69.06 116 ILE A CA 1
ATOM 933 C C . ILE A 1 116 ? 10.823 1.822 9.953 1.00 69.06 116 ILE A C 1
ATOM 935 O O . ILE A 1 116 ? 10.367 2.208 11.030 1.00 69.06 116 ILE A O 1
ATOM 939 N N . THR A 1 117 ? 10.021 1.440 8.953 1.00 63.34 117 THR A N 1
ATOM 940 C CA . THR A 1 117 ? 8.552 1.498 9.066 1.00 63.34 117 THR A CA 1
ATOM 941 C C . THR A 1 117 ? 7.981 0.555 10.122 1.00 63.34 117 THR A C 1
ATOM 943 O O . THR A 1 117 ? 6.929 0.849 10.692 1.00 63.34 117 THR A O 1
ATOM 946 N N . GLU A 1 118 ? 8.674 -0.546 10.418 1.00 60.50 118 GLU A N 1
ATOM 947 C CA . GLU A 1 118 ? 8.252 -1.528 11.416 1.00 60.50 118 GLU A CA 1
ATOM 948 C C . GLU A 1 118 ? 8.226 -0.948 12.842 1.00 60.50 118 GLU A C 1
ATOM 950 O O . GLU A 1 118 ? 7.361 -1.314 13.636 1.00 60.50 118 GLU A O 1
ATOM 955 N N . ILE A 1 119 ? 9.096 0.021 13.153 1.00 62.06 119 ILE A N 1
ATOM 956 C CA . ILE A 1 119 ? 9.249 0.562 14.513 1.00 62.06 119 ILE A CA 1
ATOM 957 C C . ILE A 1 119 ? 8.228 1.678 14.818 1.00 62.06 119 ILE A C 1
ATOM 959 O O . ILE A 1 119 ? 7.649 1.712 15.906 1.00 62.06 119 ILE A O 1
ATOM 963 N N . GLU A 1 120 ? 7.966 2.585 13.872 1.00 59.78 120 GLU A N 1
ATOM 964 C CA . GLU A 1 120 ? 7.217 3.831 14.140 1.00 59.78 120 GLU A CA 1
ATOM 965 C C . GLU A 1 120 ? 5.821 3.874 13.489 1.00 59.78 120 GLU A C 1
ATOM 967 O O . GLU A 1 120 ? 4.879 4.449 14.036 1.00 59.78 120 GLU A O 1
ATOM 972 N N . VAL A 1 121 ? 5.646 3.228 12.331 1.00 61.31 121 VAL A N 1
ATOM 973 C CA . VAL A 1 121 ? 4.416 3.351 11.526 1.00 61.31 121 VAL A CA 1
ATOM 974 C C . VAL A 1 121 ? 3.384 2.298 11.904 1.00 61.31 121 VAL A C 1
ATOM 976 O O . VAL A 1 121 ? 2.202 2.615 12.046 1.00 61.31 121 VAL A O 1
ATOM 979 N N . LEU A 1 122 ? 3.817 1.051 12.107 1.00 59.84 122 LEU A N 1
ATOM 980 C CA . LEU A 1 122 ? 2.911 -0.044 12.464 1.00 59.84 122 LEU A CA 1
ATOM 981 C C . LEU A 1 122 ? 2.269 0.163 13.844 1.00 59.84 122 LEU A C 1
ATOM 983 O O . LEU A 1 122 ? 1.082 -0.117 14.010 1.00 59.84 122 LEU A O 1
ATOM 987 N N . SER A 1 123 ? 3.013 0.709 14.810 1.00 60.53 123 SER A N 1
ATOM 988 C CA . SER A 1 123 ? 2.523 0.984 16.168 1.00 60.53 123 SER A CA 1
ATOM 989 C C . SER A 1 123 ? 1.484 2.114 16.201 1.00 60.53 123 SER A C 1
ATOM 991 O O . SER A 1 123 ? 0.440 1.978 16.841 1.00 60.53 123 SER A O 1
ATOM 993 N N . SER A 1 124 ? 1.718 3.199 15.457 1.00 59.97 124 SER A N 1
ATOM 994 C CA . SER A 1 124 ? 0.783 4.326 15.341 1.00 59.97 124 SER A CA 1
ATOM 995 C C . SER A 1 124 ? -0.505 3.940 14.597 1.00 59.97 124 SER A C 1
ATOM 997 O O . SER A 1 124 ? -1.604 4.313 15.013 1.00 59.97 124 SER A O 1
ATOM 999 N N . LEU A 1 125 ? -0.407 3.114 13.546 1.00 57.81 125 LEU A N 1
ATOM 1000 C CA . LEU A 1 125 ? -1.577 2.700 12.767 1.00 57.81 125 LEU A CA 1
ATOM 1001 C C . LEU A 1 125 ? -2.386 1.554 13.364 1.00 57.81 125 LEU A C 1
ATOM 1003 O O . LEU A 1 125 ? -3.599 1.539 13.156 1.00 57.81 125 LEU A O 1
ATOM 1007 N N . ALA A 1 126 ? -1.780 0.650 14.139 1.00 59.47 126 ALA A N 1
ATOM 1008 C CA . ALA A 1 126 ? -2.535 -0.349 14.898 1.00 59.47 126 ALA A CA 1
ATOM 1009 C C . ALA A 1 126 ? -3.604 0.315 15.789 1.00 59.47 126 ALA A C 1
ATOM 1011 O O . ALA A 1 126 ? -4.717 -0.195 15.912 1.00 59.47 126 ALA A O 1
ATOM 1012 N N . ASN A 1 127 ? -3.307 1.507 16.315 1.00 60.03 127 ASN A N 1
ATOM 1013 C CA . ASN A 1 127 ? -4.257 2.317 17.079 1.00 60.03 127 ASN A CA 1
ATOM 1014 C C . ASN A 1 127 ? -5.338 2.996 16.212 1.00 60.03 127 ASN A C 1
ATOM 1016 O O . ASN A 1 127 ? -6.397 3.335 16.732 1.00 60.03 127 ASN A O 1
ATOM 1020 N N . MET A 1 128 ? -5.098 3.196 14.910 1.00 56.06 128 MET A N 1
ATOM 1021 C CA . MET A 1 128 ? -6.030 3.854 13.978 1.00 56.06 128 MET A CA 1
ATOM 1022 C C . MET A 1 128 ? -6.977 2.878 13.264 1.00 56.06 128 MET A C 1
ATOM 1024 O O . MET A 1 128 ? -8.124 3.229 12.997 1.00 56.06 128 MET A O 1
ATOM 1028 N N . THR A 1 129 ? -6.509 1.674 12.911 1.00 54.00 129 THR A N 1
ATOM 1029 C CA . THR A 1 129 ? -7.299 0.673 12.163 1.00 54.00 129 THR A CA 1
ATOM 1030 C C . THR A 1 129 ? -8.031 -0.315 13.063 1.00 54.00 129 THR A C 1
ATOM 1032 O O . THR A 1 129 ? -8.953 -0.991 12.607 1.00 54.00 129 THR A O 1
ATOM 1035 N N . SER A 1 130 ? -7.625 -0.428 14.328 1.00 53.22 130 SER A N 1
ATOM 1036 C CA . SER A 1 130 ? -8.341 -1.247 15.296 1.00 53.22 130 SER A CA 1
ATOM 1037 C C . SER A 1 130 ? -9.603 -0.512 15.733 1.00 53.22 130 SER A C 1
ATOM 1039 O O . SER A 1 130 ? -9.540 0.580 16.300 1.00 53.22 130 SER A O 1
ATOM 1041 N N . ALA A 1 131 ? -10.768 -1.114 15.491 1.00 52.50 131 ALA A N 1
ATOM 1042 C CA . ALA A 1 131 ? -11.955 -0.727 16.230 1.00 52.50 131 ALA A CA 1
ATOM 1043 C C . ALA A 1 131 ? -11.623 -0.930 17.712 1.00 52.50 131 ALA A C 1
ATOM 1045 O O . ALA A 1 131 ? -11.354 -2.053 18.136 1.00 52.50 131 ALA A O 1
ATOM 1046 N N . THR A 1 132 ? -11.602 0.143 18.499 1.00 50.31 132 THR A N 1
ATOM 1047 C CA . THR A 1 132 ? -11.442 0.068 19.952 1.00 50.31 132 THR A CA 1
ATOM 1048 C C . THR A 1 132 ? -12.681 -0.608 20.537 1.00 50.31 132 THR A C 1
ATOM 1050 O O . THR A 1 132 ? -13.607 0.033 21.031 1.00 50.31 132 THR A O 1
ATOM 1053 N N . VAL A 1 133 ? -12.738 -1.939 20.453 1.00 51.09 133 VAL A N 1
ATOM 1054 C CA . VAL A 1 133 ? -13.787 -2.732 21.085 1.00 51.09 133 VAL A CA 1
ATOM 1055 C C . VAL A 1 133 ? -13.487 -2.710 22.575 1.00 51.09 133 VAL A C 1
ATOM 1057 O O . VAL A 1 133 ? -12.705 -3.502 23.094 1.00 51.09 133 VAL A O 1
ATOM 1060 N N . ARG A 1 134 ? -14.089 -1.741 23.270 1.00 54.94 134 ARG A N 1
ATOM 1061 C CA . ARG A 1 134 ? -13.849 -1.459 24.692 1.00 54.94 134 ARG A CA 1
ATOM 1062 C C . ARG A 1 134 ? -14.208 -2.627 25.620 1.00 54.94 134 ARG A C 1
ATOM 1064 O O . ARG A 1 134 ? -13.933 -2.541 26.812 1.00 54.94 134 ARG A O 1
ATOM 1071 N N . VAL A 1 135 ? -14.847 -3.686 25.113 1.00 57.84 135 VAL A N 1
ATOM 1072 C CA . VAL A 1 135 ? -15.296 -4.826 25.916 1.00 57.84 135 VAL A CA 1
ATOM 1073 C C . VAL A 1 135 ? -15.267 -6.115 25.084 1.00 57.84 135 VAL A C 1
ATOM 1075 O O . VAL A 1 135 ? -16.203 -6.401 24.343 1.00 57.84 135 VAL A O 1
ATOM 1078 N N . SER A 1 136 ? -14.226 -6.935 25.242 1.00 57.66 136 SER A N 1
ATOM 1079 C CA . SER A 1 136 ? -14.360 -8.377 25.000 1.00 57.66 136 SER A CA 1
ATOM 1080 C C . SER A 1 136 ? -15.037 -8.964 26.237 1.00 57.66 136 SER A C 1
ATOM 1082 O O . SER A 1 136 ? -14.395 -9.154 27.271 1.00 57.66 136 SER A O 1
ATOM 1084 N N . ARG A 1 137 ? -16.364 -9.135 26.197 1.00 61.25 137 ARG A N 1
ATOM 1085 C CA . ARG A 1 137 ? -17.093 -9.771 27.301 1.00 61.25 137 ARG A CA 1
ATOM 1086 C C . ARG A 1 137 ? -17.153 -11.263 27.016 1.00 61.25 137 ARG A C 1
ATOM 1088 O O . ARG A 1 137 ? -17.875 -11.686 26.119 1.00 61.25 137 ARG A O 1
ATOM 1095 N N . LEU A 1 138 ? -16.409 -12.051 27.785 1.00 71.25 138 LEU A N 1
ATOM 1096 C CA . LEU A 1 138 ? -16.580 -13.497 27.781 1.00 71.25 138 LEU A CA 1
ATOM 1097 C C . LEU A 1 138 ? -17.942 -13.807 28.413 1.00 71.25 138 LEU A C 1
ATOM 1099 O O . LEU A 1 138 ? -18.138 -13.605 29.611 1.00 71.25 138 LEU A O 1
ATOM 1103 N N . LEU A 1 139 ? -18.896 -14.242 27.595 1.00 68.19 139 LEU A N 1
ATOM 1104 C CA . LEU A 1 139 ? -20.188 -14.734 28.059 1.00 68.19 139 LEU A CA 1
ATOM 1105 C C . LEU A 1 139 ? -20.082 -16.255 28.171 1.00 68.19 139 LEU A C 1
ATOM 1107 O O . LEU A 1 139 ? -20.070 -16.953 27.162 1.00 68.19 139 LEU A O 1
ATOM 1111 N N . SER A 1 140 ? -19.951 -16.756 29.399 1.00 71.56 140 SER A N 1
ATOM 1112 C CA . SER A 1 140 ? -20.038 -18.190 29.673 1.00 71.56 140 SER A CA 1
ATOM 1113 C C . SER A 1 140 ? -21.511 -18.569 29.776 1.00 71.56 140 SER A C 1
ATOM 1115 O O . SER A 1 140 ? -22.208 -18.072 30.661 1.00 71.56 140 SER A O 1
ATOM 1117 N N . LEU A 1 141 ? -21.990 -19.401 28.853 1.00 72.56 141 LEU A N 1
ATOM 1118 C CA . LEU A 1 141 ? -23.348 -19.935 28.895 1.00 72.56 141 LEU A CA 1
ATOM 1119 C C . LEU A 1 141 ? -23.312 -21.317 29.563 1.00 72.56 141 LEU A C 1
ATOM 1121 O O . LEU A 1 141 ? -22.566 -22.182 29.094 1.00 72.56 141 LEU A O 1
ATOM 1125 N N . PRO A 1 142 ? -24.073 -21.543 30.648 1.00 75.94 142 PRO A N 1
ATOM 1126 C CA . PRO A 1 142 ? -24.184 -22.868 31.240 1.00 75.94 142 PRO A CA 1
ATOM 1127 C C . PRO A 1 142 ? -24.858 -23.838 30.251 1.00 75.94 142 PRO A C 1
ATOM 1129 O O . PRO A 1 142 ? -25.689 -23.414 29.446 1.00 75.94 142 PRO A O 1
ATOM 1132 N N . PRO A 1 143 ? -24.541 -25.144 30.302 1.00 76.31 143 PRO A N 1
ATOM 1133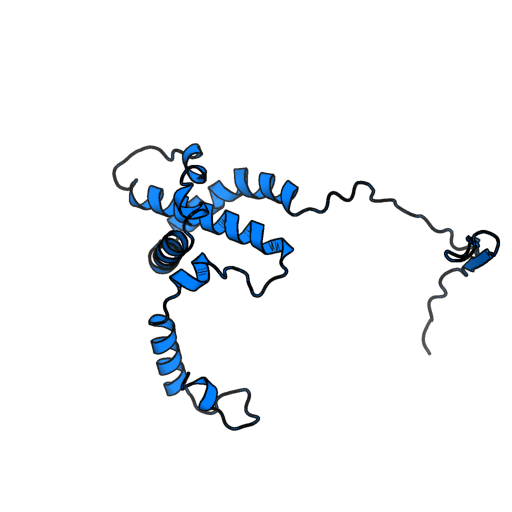 C CA . PRO A 1 143 ? -25.150 -26.171 29.451 1.00 76.31 143 PRO A CA 1
ATOM 1134 C C . PRO A 1 143 ? -26.561 -26.561 29.936 1.00 76.31 143 PRO A C 1
ATOM 1136 O O . PRO A 1 143 ? -26.951 -27.724 29.884 1.00 76.31 143 PRO A O 1
ATOM 1139 N N . GLU A 1 144 ? -27.325 -25.591 30.424 1.00 83.12 144 GLU A N 1
ATOM 1140 C CA . GLU A 1 144 ? -28.679 -25.750 30.946 1.00 83.12 144 GLU A CA 1
ATOM 1141 C C . GLU A 1 144 ? -29.610 -24.811 30.183 1.00 83.12 144 GLU A C 1
ATOM 1143 O O . GLU A 1 144 ? -29.183 -23.771 29.678 1.00 83.12 144 GLU A O 1
ATOM 1148 N N . ALA A 1 145 ? -30.885 -25.179 30.070 1.00 84.25 145 ALA A N 1
ATOM 1149 C CA . ALA A 1 145 ? -31.859 -24.294 29.450 1.00 84.25 145 ALA A CA 1
ATOM 1150 C C . ALA A 1 145 ? -32.043 -23.040 30.316 1.00 84.25 145 ALA A C 1
ATOM 1152 O O . ALA A 1 145 ? -32.197 -23.144 31.532 1.00 84.25 145 ALA A O 1
ATOM 1153 N N . PHE A 1 146 ? -32.052 -21.862 29.694 1.00 85.44 146 PHE A N 1
ATOM 1154 C CA . PHE A 1 146 ? -32.246 -20.597 30.402 1.00 85.44 146 PHE A CA 1
ATOM 1155 C C . PHE A 1 146 ? -33.242 -19.698 29.673 1.00 85.44 146 PHE A C 1
ATOM 1157 O O . PHE A 1 146 ? -33.398 -19.770 28.452 1.00 85.44 146 PHE A O 1
ATOM 1164 N N . GLU A 1 147 ? -33.937 -18.852 30.430 1.00 88.81 147 GLU A N 1
ATOM 1165 C CA . GLU A 1 147 ? -34.874 -17.881 29.874 1.00 88.81 147 GLU A CA 1
ATOM 1166 C C . GLU A 1 147 ? -34.180 -16.551 29.584 1.00 88.81 147 GLU A C 1
ATOM 1168 O O . GLU A 1 147 ? -33.436 -16.022 30.414 1.00 88.81 147 GLU A O 1
ATOM 1173 N N . MET A 1 148 ? -34.451 -15.986 28.408 1.00 86.19 148 MET A N 1
ATOM 1174 C CA . MET A 1 148 ? -34.061 -14.624 28.057 1.00 86.19 148 MET A CA 1
ATOM 1175 C C . MET A 1 148 ? -35.276 -13.781 27.677 1.00 86.19 148 MET A C 1
ATOM 1177 O O . MET A 1 148 ? -36.191 -14.285 27.029 1.00 86.19 148 MET A O 1
ATOM 1181 N N . PRO A 1 149 ? -35.290 -12.487 28.025 1.00 89.19 149 PRO A N 1
ATOM 1182 C CA . PRO A 1 149 ? -36.321 -11.574 27.556 1.00 89.19 149 PRO A CA 1
ATOM 1183 C C . PRO A 1 149 ? -36.211 -11.354 26.041 1.00 89.19 149 PRO A C 1
ATOM 1185 O O . PRO A 1 149 ? -35.110 -11.271 25.486 1.00 89.19 149 PRO A O 1
ATOM 1188 N N . LEU A 1 150 ? -37.355 -11.219 25.372 1.00 84.25 150 LEU A N 1
ATOM 1189 C CA . LEU A 1 150 ? -37.417 -10.872 23.954 1.00 84.25 150 LEU A CA 1
ATOM 1190 C C . LEU A 1 150 ? -36.904 -9.447 23.721 1.00 84.25 150 LEU A C 1
ATOM 1192 O O . LEU A 1 150 ? -37.245 -8.510 24.439 1.00 84.25 150 LEU A O 1
ATOM 1196 N N . THR A 1 151 ? -36.120 -9.261 22.657 1.00 81.69 151 THR A N 1
ATOM 1197 C CA . THR A 1 151 ? -35.579 -7.939 22.293 1.00 81.69 151 THR A CA 1
ATOM 1198 C C . THR A 1 151 ? -36.683 -6.951 21.902 1.00 81.69 151 THR A C 1
ATOM 1200 O O . THR A 1 151 ? -36.508 -5.745 22.036 1.00 81.69 151 THR A O 1
ATOM 1203 N N . THR A 1 152 ? -37.822 -7.462 21.426 1.00 83.12 152 THR A N 1
ATOM 1204 C CA . THR A 1 152 ? -39.003 -6.683 21.034 1.00 83.12 152 THR A CA 1
ATOM 1205 C C . THR A 1 152 ? -39.947 -6.365 22.195 1.00 83.12 152 THR A C 1
ATOM 1207 O O . THR A 1 152 ? -40.615 -5.337 22.142 1.00 83.12 152 THR A O 1
ATOM 1210 N N . ASP A 1 153 ? -40.014 -7.214 23.229 1.00 86.62 153 ASP A N 1
ATOM 1211 C CA . ASP A 1 153 ? -40.829 -6.992 24.433 1.00 86.62 153 ASP A CA 1
ATOM 1212 C C . ASP A 1 153 ? -40.158 -7.621 25.673 1.00 86.62 153 ASP A C 1
ATOM 1214 O O . ASP A 1 153 ? -40.150 -8.847 25.808 1.00 86.62 153 ASP A O 1
ATOM 1218 N N . PRO A 1 154 ? -39.644 -6.811 26.618 1.00 86.12 154 PRO A N 1
ATOM 1219 C CA . PRO A 1 154 ? -38.977 -7.312 27.817 1.00 86.12 154 PRO A CA 1
ATOM 1220 C C . PRO A 1 154 ? -39.890 -8.077 28.788 1.00 86.12 154 PRO A C 1
ATOM 1222 O O . PRO A 1 154 ? -39.382 -8.674 29.736 1.00 86.12 154 PRO A O 1
ATOM 1225 N N . LYS A 1 155 ? -41.219 -8.026 28.613 1.00 86.94 155 LYS A N 1
ATOM 1226 C CA . LYS A 1 155 ? -42.184 -8.742 29.468 1.00 86.94 155 LYS A CA 1
ATOM 1227 C C . LYS A 1 155 ? -42.405 -10.192 29.050 1.00 86.94 155 LYS A C 1
ATOM 1229 O O . LYS A 1 155 ? -43.013 -10.946 29.806 1.00 86.94 155 LYS A O 1
ATOM 1234 N N . LEU A 1 156 ? -41.949 -10.565 27.859 1.00 87.56 156 LEU A N 1
ATOM 1235 C CA . LEU A 1 156 ? -42.072 -11.910 27.319 1.00 87.56 156 LEU A CA 1
ATOM 1236 C C . LEU A 1 156 ? -40.699 -12.585 27.332 1.00 87.56 156 LEU A C 1
ATOM 1238 O O . LEU A 1 156 ? -39.697 -11.977 26.949 1.00 87.56 156 LEU A O 1
ATOM 1242 N N . THR A 1 157 ? -40.655 -13.844 27.763 1.00 91.00 157 THR A N 1
ATOM 1243 C CA . THR A 1 157 ? -39.425 -14.641 27.811 1.00 91.00 157 THR A CA 1
ATOM 1244 C C . THR A 1 157 ? -39.408 -15.712 26.722 1.00 91.00 157 THR A C 1
ATOM 1246 O O . THR A 1 157 ? -40.446 -16.214 26.290 1.00 91.00 157 THR A O 1
ATOM 1249 N N . VAL A 1 158 ? -38.206 -16.038 26.243 1.00 90.06 158 VAL A N 1
ATOM 1250 C CA . VAL A 1 158 ? -37.924 -17.159 25.344 1.00 90.06 158 VAL A CA 1
ATOM 1251 C C . VAL A 1 158 ? -36.945 -18.110 26.022 1.00 90.06 158 VAL A C 1
ATOM 1253 O O . VAL A 1 158 ? -35.946 -17.683 26.605 1.00 90.06 158 VAL A O 1
ATOM 1256 N N . THR A 1 159 ? -37.225 -19.407 25.950 1.00 89.06 159 THR A N 1
ATOM 1257 C CA . THR A 1 159 ? -36.345 -20.447 26.487 1.00 89.06 159 THR A CA 1
ATOM 1258 C C . THR A 1 159 ? -35.283 -20.808 25.453 1.00 89.06 159 THR A C 1
ATOM 1260 O O . THR A 1 159 ? -35.606 -21.294 24.368 1.00 89.06 159 THR A O 1
ATOM 1263 N N . ILE A 1 160 ? -34.011 -20.598 25.791 1.00 85.75 160 ILE A N 1
ATOM 1264 C CA . ILE A 1 160 ? -32.873 -21.041 24.983 1.00 85.75 160 ILE A CA 1
ATOM 1265 C C . ILE A 1 160 ? -32.455 -22.419 25.486 1.00 85.75 160 ILE A C 1
ATOM 1267 O O . ILE A 1 160 ? -32.016 -22.574 26.624 1.00 85.75 160 ILE A O 1
ATOM 1271 N N . SER A 1 161 ? -32.622 -23.433 24.641 1.00 83.06 161 SER A N 1
ATOM 1272 C CA . SER A 1 161 ? -32.185 -24.798 24.933 1.00 83.06 161 SER A CA 1
ATOM 1273 C C . SER A 1 161 ? -30.664 -24.927 24.789 1.00 83.06 161 SER A C 1
ATOM 1275 O O . SER A 1 161 ? -30.078 -24.240 23.945 1.00 83.06 161 SER A O 1
ATOM 1277 N N . PRO A 1 162 ? -30.010 -25.820 25.554 1.00 81.50 162 PRO A N 1
ATOM 1278 C CA . PRO A 1 162 ? -28.595 -26.102 25.353 1.00 81.50 162 PRO A CA 1
ATOM 1279 C C . PRO A 1 162 ? -28.349 -26.586 23.913 1.00 81.50 162 PRO A C 1
ATOM 1281 O O . PRO A 1 162 ? -29.196 -27.289 23.350 1.00 81.50 162 PRO A O 1
ATOM 1284 N N . PRO A 1 163 ? -27.213 -26.215 23.295 1.00 74.62 163 PRO A N 1
ATOM 1285 C CA . PRO A 1 163 ? -26.901 -26.613 21.931 1.00 74.62 163 PRO A CA 1
ATOM 1286 C C . PRO A 1 163 ? -26.811 -28.138 21.845 1.00 74.62 163 PRO A C 1
ATOM 1288 O O . PRO A 1 163 ? -25.912 -28.762 22.406 1.00 74.62 163 PRO A O 1
ATOM 1291 N N . LEU A 1 164 ? -27.754 -28.739 21.126 1.00 71.56 164 LEU A N 1
ATOM 1292 C CA . LEU A 1 164 ? -27.716 -30.154 20.793 1.00 71.56 164 LEU A CA 1
ATOM 1293 C C . LEU A 1 164 ? -26.827 -30.303 19.560 1.00 71.56 164 LEU A C 1
ATOM 1295 O O . LEU A 1 164 ? -27.202 -29.893 18.461 1.00 71.56 164 LEU A O 1
ATOM 1299 N N . ALA A 1 165 ? -25.629 -30.859 19.735 1.00 70.12 165 ALA A N 1
ATOM 1300 C CA . ALA A 1 165 ? -24.836 -31.290 18.595 1.00 70.12 165 ALA A CA 1
ATOM 1301 C C . ALA A 1 165 ? -25.621 -32.393 17.871 1.00 70.12 165 ALA A C 1
ATOM 1303 O O . ALA A 1 165 ? -25.886 -33.448 18.445 1.00 70.12 165 ALA A O 1
ATOM 1304 N N . HIS A 1 166 ? -26.026 -32.140 16.627 1.00 61.41 166 HIS A N 1
ATOM 1305 C CA . HIS A 1 166 ? -26.569 -33.178 15.762 1.00 61.41 166 HIS A CA 1
ATOM 1306 C C . HIS A 1 166 ? -25.433 -34.153 15.439 1.00 61.41 166 HIS A C 1
ATOM 1308 O O . HIS A 1 166 ? -24.598 -33.883 14.576 1.00 61.41 166 HIS A O 1
ATOM 1314 N N . SER A 1 167 ? -25.367 -35.273 16.153 1.00 56.88 167 SER A N 1
ATOM 1315 C CA . SER A 1 167 ? -24.706 -36.468 15.640 1.00 56.88 167 SER A CA 1
ATOM 1316 C C . SER A 1 167 ? -25.505 -36.898 14.409 1.00 56.88 167 SER A C 1
ATOM 1318 O O . SER A 1 167 ? -26.674 -37.258 14.532 1.00 56.88 167 SER A O 1
ATOM 1320 N N . GLY A 1 168 ? -24.905 -36.751 13.226 1.00 70.00 168 GLY A N 1
ATOM 1321 C CA . GLY A 1 168 ? -25.510 -37.159 11.956 1.00 70.00 168 GLY A CA 1
ATOM 1322 C C . GLY A 1 168 ? -25.831 -38.663 11.893 1.00 70.00 168 GLY A C 1
ATOM 1323 O O . GLY A 1 168 ? -25.485 -39.393 12.825 1.00 70.00 168 GLY A O 1
ATOM 1324 N N . PRO A 1 169 ? -26.506 -39.115 10.817 1.00 51.53 169 PRO A N 1
ATOM 1325 C CA . PRO A 1 169 ? -26.888 -40.516 10.623 1.00 51.53 169 PRO A CA 1
ATOM 1326 C C . PRO A 1 169 ? -25.696 -41.465 10.455 1.00 51.53 169 PRO A C 1
ATOM 1328 O O . PRO A 1 169 ? -24.633 -41.018 9.963 1.00 51.53 169 PRO A O 1
#

Sequence (169 aa):
QRLLATNRPGGLFFEGDEGLIAEFLREYVTLHKGCFYGRCLGFQFTPAIRPFLQTISIGLVSFGEHYKRNETGLGVTASSLFTSGRFAIDPELRGAEFERIIQNLDVHFWKAFWNITEIEVLSSLANMTSATVRVSRLLSLPPEAFEMPLTTDPKLTVTISPPLAHSGP

Solvent-accessible surface area (backbone atoms only — not comparable to full-atom values): 10574 Å² total; per-residue (Å²): 131,66,74,85,68,69,56,58,92,92,52,91,69,78,89,87,48,71,65,59,50,52,51,48,52,54,52,58,70,70,48,78,52,19,59,43,60,26,75,50,56,56,70,92,48,64,76,77,53,30,65,57,56,48,51,54,50,40,39,49,38,37,41,53,59,52,57,75,64,48,84,81,61,86,78,87,65,76,84,58,38,78,66,56,56,64,41,76,72,33,36,58,63,33,3,46,46,40,46,50,46,76,74,69,63,55,73,64,55,54,53,54,51,50,66,53,45,61,71,59,50,51,62,60,41,55,68,69,66,47,78,83,70,92,68,87,74,86,79,84,75,70,90,52,70,46,77,42,61,36,94,89,42,77,91,44,73,45,78,47,68,48,89,75,79,80,78,74,136

InterPro domains:
  IPR010468 Hormone-sensitive lipase, N-terminal [PF06350] (1-169)

Mean predicted aligned error: 16.15 Å

Organism: NCBI:txid378754

Secondary structure (DSSP, 8-state):
--GGGSSPTT-SS-TT-HHHHHHHHHHHHHS-HHHHHHH-TTTTS-GGGHHHHHHHHHHHHHHHHHHHHGGGSS---GGGTT--THHHH-HHHHHHHHHHHHHH--HHHHHHHHHHHHHHHHHHHHHHHS------------SS-EEEE-SS-TTSEEEE---------

pLDDT: mean 72.92, std 12.98, range [40.12, 91.0]